Protein AF-A0A961HDG5-F1 (afdb_monomer)

pLDDT: mean 76.14, std 23.3, range [35.59, 98.69]

Radius of gyration: 27.18 Å; Cα contacts (8 Å, |Δi|>4): 88; chains: 1; bounding box: 95×38×64 Å

Mean predicted aligned error: 16.2 Å

Sequence (173 aa):
MDTNPQWQPPAGAPLPPPPTGRTRSPWLPAAIIGSAIVIAAGLVAGALILKDNRGDSVPDGAMTTCQAWTETRLTLRAIPALPNGWTWDTPNIDNLIKIQNAPVAIALDLFEPKIAPEPADVAQAANAYVAARRQQM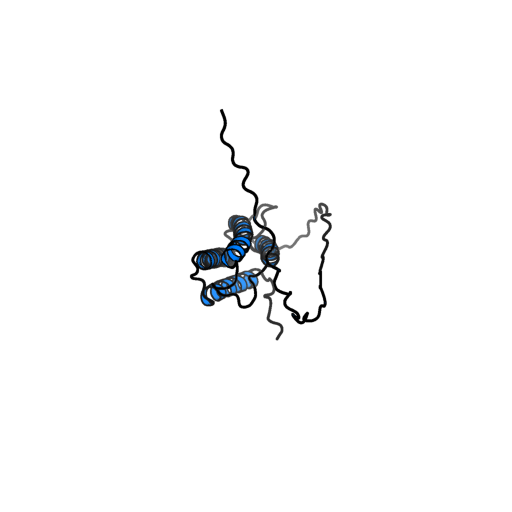QALSDRTYTPKVGETVDAALENLNQLCDIPGERRRI

Structure (mmCIF, N/CA/C/O backbone):
data_AF-A0A961HDG5-F1
#
_entry.id   AF-A0A961HDG5-F1
#
loop_
_atom_site.group_PDB
_atom_site.id
_atom_site.type_symbol
_atom_site.label_atom_id
_atom_site.label_alt_id
_atom_site.label_comp_id
_atom_site.label_asym_id
_atom_site.label_entity_id
_atom_site.label_seq_id
_atom_site.pdbx_PDB_ins_code
_atom_site.Cartn_x
_atom_site.Cartn_y
_atom_site.Cartn_z
_atom_site.occupancy
_atom_site.B_iso_or_equiv
_atom_site.auth_seq_id
_atom_site.auth_comp_id
_atom_site.auth_asym_id
_atom_site.auth_atom_id
_atom_site.pdbx_PDB_model_num
ATOM 1 N N . MET A 1 1 ? 71.574 6.265 -11.888 1.00 39.53 1 MET A N 1
ATOM 2 C CA . MET A 1 1 ? 70.553 7.211 -11.409 1.00 39.53 1 MET A CA 1
ATOM 3 C C . MET A 1 1 ? 70.485 8.300 -12.469 1.00 39.53 1 MET A C 1
ATOM 5 O O . MET A 1 1 ? 71.473 8.993 -12.632 1.00 39.53 1 MET A O 1
ATOM 9 N N . ASP A 1 2 ? 69.507 8.409 -13.360 1.00 44.41 2 ASP A N 1
ATOM 10 C CA . ASP A 1 2 ? 68.211 7.755 -13.491 1.00 44.41 2 ASP A CA 1
ATOM 11 C C . ASP A 1 2 ? 67.788 7.806 -14.963 1.00 44.41 2 ASP A C 1
ATOM 13 O O . ASP A 1 2 ? 67.962 8.809 -15.653 1.00 44.41 2 ASP A O 1
ATOM 17 N N . THR A 1 3 ? 67.246 6.697 -15.448 1.00 50.62 3 THR A N 1
ATOM 18 C CA . THR A 1 3 ? 66.503 6.606 -16.702 1.00 50.62 3 THR A CA 1
ATOM 19 C C . THR A 1 3 ? 65.119 7.214 -16.501 1.00 50.62 3 THR A C 1
ATOM 21 O O . THR A 1 3 ? 64.341 6.675 -15.717 1.00 50.62 3 THR A O 1
ATOM 24 N N . ASN A 1 4 ? 64.769 8.270 -17.237 1.00 43.22 4 ASN A N 1
ATOM 25 C CA . ASN A 1 4 ? 63.363 8.605 -17.455 1.00 43.22 4 ASN A CA 1
ATOM 26 C C . ASN A 1 4 ? 63.129 9.133 -18.885 1.00 43.22 4 ASN A C 1
ATOM 28 O O . ASN A 1 4 ? 63.505 10.267 -19.189 1.00 43.22 4 ASN A O 1
ATOM 32 N N . PRO A 1 5 ? 62.546 8.324 -19.788 1.00 54.25 5 PRO A N 1
ATOM 33 C CA . PRO A 1 5 ? 62.119 8.783 -21.099 1.00 54.25 5 PRO A CA 1
ATOM 34 C C . PRO A 1 5 ? 60.770 9.505 -20.979 1.00 54.25 5 PRO A C 1
ATOM 36 O O . PRO A 1 5 ? 59.728 8.896 -20.748 1.00 54.25 5 PRO A O 1
ATOM 39 N N . GLN A 1 6 ? 60.789 10.824 -21.161 1.00 48.75 6 GLN A N 1
ATOM 40 C CA . GLN A 1 6 ? 59.589 11.642 -21.332 1.00 48.75 6 GLN A CA 1
ATOM 41 C C . GLN A 1 6 ? 58.886 11.273 -22.646 1.00 48.75 6 GLN A C 1
ATOM 43 O O . GLN A 1 6 ? 59.312 11.648 -23.737 1.00 48.75 6 GLN A O 1
ATOM 48 N N . TRP A 1 7 ? 57.818 10.486 -22.541 1.00 47.28 7 TRP A N 1
ATOM 49 C CA . TRP A 1 7 ? 56.961 10.146 -23.669 1.00 4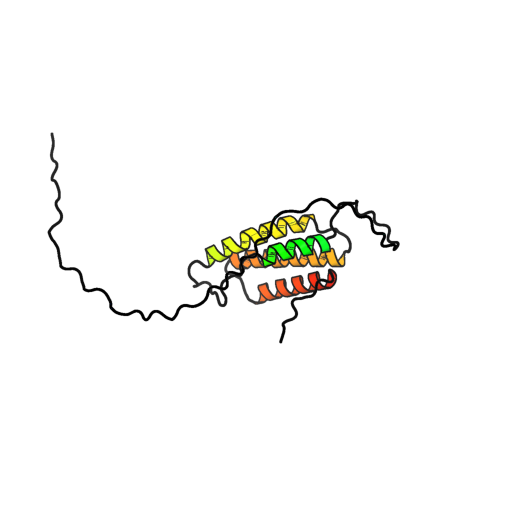7.28 7 TRP A CA 1
ATOM 50 C C . TRP A 1 7 ? 56.123 11.372 -24.069 1.00 47.28 7 TRP A C 1
ATOM 52 O O . TRP A 1 7 ? 55.370 11.908 -23.256 1.00 47.28 7 TRP A O 1
ATOM 62 N N . GLN A 1 8 ? 56.268 11.822 -25.318 1.00 55.91 8 GLN A N 1
ATOM 63 C CA . GLN A 1 8 ? 55.449 12.863 -25.945 1.00 55.91 8 GLN A CA 1
ATOM 64 C C . GLN A 1 8 ? 54.441 12.207 -26.907 1.00 55.91 8 GLN A C 1
ATOM 66 O O . GLN A 1 8 ? 54.855 11.386 -27.729 1.00 55.91 8 GLN A O 1
ATOM 71 N N . PRO A 1 9 ? 53.142 12.558 -26.864 1.00 54.75 9 PRO A N 1
ATOM 72 C CA . PRO A 1 9 ? 52.183 12.091 -27.862 1.00 54.75 9 PRO A CA 1
ATOM 73 C C . PRO A 1 9 ? 52.430 12.748 -29.237 1.00 54.75 9 PRO A C 1
ATOM 75 O O . PRO A 1 9 ? 52.765 13.934 -29.292 1.00 54.75 9 PRO A O 1
ATOM 78 N N . PRO A 1 10 ? 52.236 12.022 -30.355 1.00 55.22 10 PRO A N 1
ATOM 79 C CA . PRO A 1 10 ? 52.400 12.570 -31.700 1.00 55.22 10 PRO A CA 1
ATOM 80 C C . PRO A 1 10 ? 51.273 13.546 -32.081 1.00 55.22 10 PRO A C 1
ATOM 82 O O . PRO A 1 10 ? 50.122 13.405 -31.665 1.00 55.22 10 PRO A O 1
ATOM 85 N N . ALA A 1 11 ? 51.616 14.539 -32.903 1.00 57.50 11 ALA A N 1
ATOM 86 C CA . ALA A 1 11 ? 50.724 15.599 -33.356 1.00 57.50 11 ALA A CA 1
ATOM 87 C C . ALA A 1 11 ? 49.576 15.089 -34.260 1.00 57.50 11 ALA A C 1
ATOM 89 O O . ALA A 1 11 ? 49.814 14.503 -35.311 1.00 57.50 11 ALA A O 1
ATOM 90 N N . GLY A 1 12 ? 48.343 15.375 -33.826 1.00 47.38 12 GLY A N 1
ATOM 91 C CA . GLY A 1 12 ? 47.128 15.683 -34.598 1.00 47.38 12 GLY A CA 1
ATOM 92 C C . GLY A 1 12 ? 46.800 14.906 -35.880 1.00 47.38 12 GLY A C 1
ATOM 93 O O . GLY A 1 12 ? 47.241 15.278 -36.962 1.00 47.38 12 GLY A O 1
ATOM 94 N N . ALA A 1 13 ? 45.852 13.968 -35.787 1.00 56.88 13 ALA A N 1
ATOM 95 C CA . ALA A 1 13 ? 44.946 13.661 -36.898 1.00 56.88 13 ALA A CA 1
ATOM 96 C C . ALA A 1 13 ? 43.746 14.640 -36.872 1.00 56.88 13 ALA A C 1
ATOM 98 O O . ALA A 1 13 ? 43.276 14.974 -35.779 1.00 56.88 13 ALA A O 1
ATOM 99 N N . PRO A 1 14 ? 43.232 15.121 -38.022 1.00 56.75 14 PRO A N 1
ATOM 100 C CA . PRO A 1 14 ? 42.089 16.033 -38.048 1.00 56.75 14 PRO A CA 1
ATOM 101 C C . PRO A 1 14 ? 40.807 15.340 -37.563 1.00 56.75 14 PRO A C 1
ATOM 103 O O . PRO A 1 14 ? 40.495 14.219 -37.963 1.00 56.75 14 PRO A O 1
ATOM 106 N N . LEU A 1 15 ? 40.064 16.023 -36.688 1.00 64.88 15 LEU A N 1
ATOM 107 C CA . LEU A 1 15 ? 38.782 15.561 -36.150 1.00 64.88 15 LEU A CA 1
ATOM 108 C C . LEU A 1 15 ? 37.717 15.442 -37.262 1.00 64.88 15 LEU A C 1
ATOM 110 O O . LEU A 1 15 ? 37.684 16.290 -38.158 1.00 64.88 15 LEU A O 1
ATOM 114 N N . PRO A 1 16 ? 36.809 14.449 -37.199 1.00 66.25 16 PRO A N 1
ATOM 115 C CA . PRO A 1 16 ? 35.662 14.379 -38.102 1.00 66.25 16 PRO A CA 1
ATOM 116 C C . PRO A 1 16 ? 34.674 15.537 -37.845 1.00 66.25 16 PRO A C 1
ATOM 118 O O . PRO A 1 16 ? 34.550 15.996 -36.705 1.00 66.25 16 PRO A O 1
ATOM 121 N N . PRO A 1 17 ? 33.950 16.018 -38.876 1.00 69.31 17 PRO A N 1
ATOM 122 C CA . PRO A 1 17 ? 32.978 17.096 -38.719 1.00 69.31 17 PRO A CA 1
ATOM 123 C C . PRO A 1 17 ? 31.787 16.674 -37.836 1.00 69.31 17 PRO A C 1
ATOM 125 O O . PRO A 1 17 ? 31.439 15.491 -37.783 1.00 69.31 17 PRO A O 1
ATOM 128 N N . PRO A 1 18 ? 31.133 17.630 -37.151 1.00 65.38 18 PRO A N 1
ATOM 129 C CA . PRO A 1 18 ? 30.014 17.337 -36.264 1.00 65.38 18 PRO A CA 1
ATOM 130 C C . PRO A 1 18 ? 28.765 16.878 -37.042 1.00 65.38 18 PRO A C 1
ATOM 132 O O . PRO A 1 18 ? 28.504 17.386 -38.135 1.00 65.38 18 PRO A O 1
ATOM 135 N N . PRO A 1 19 ? 27.938 15.978 -36.473 1.00 58.03 19 PRO A N 1
ATOM 136 C CA . PRO A 1 19 ? 26.646 15.636 -37.052 1.00 58.03 19 PRO A CA 1
ATOM 137 C C . PRO A 1 19 ? 25.687 16.831 -36.964 1.00 58.03 19 PRO A C 1
ATOM 139 O O . PRO A 1 19 ? 25.372 17.331 -35.882 1.00 58.03 19 PRO A O 1
ATOM 142 N N . THR A 1 20 ? 25.198 17.278 -38.117 1.00 58.25 20 THR A N 1
ATOM 143 C CA . THR A 1 20 ? 24.126 18.264 -38.236 1.00 58.25 20 THR A CA 1
ATOM 144 C C . THR A 1 20 ? 22.762 17.592 -38.060 1.00 58.25 20 THR A C 1
ATOM 146 O O . THR A 1 20 ? 22.451 16.591 -38.696 1.00 58.25 20 THR A O 1
ATOM 149 N N . GLY A 1 21 ? 21.922 18.189 -37.212 1.00 48.25 21 GLY A N 1
ATOM 150 C CA . GLY A 1 21 ? 20.469 18.023 -37.274 1.00 48.25 21 GLY A CA 1
ATOM 151 C C . GLY A 1 21 ? 19.875 16.878 -36.453 1.00 48.25 21 GLY A C 1
ATOM 152 O O . GLY A 1 21 ? 19.464 15.860 -36.995 1.00 48.25 21 GLY A O 1
ATOM 153 N N . ARG A 1 22 ? 19.669 17.109 -35.150 1.00 43.91 22 ARG A N 1
ATOM 154 C CA . ARG A 1 22 ? 18.463 16.590 -34.489 1.00 43.91 22 ARG A CA 1
ATOM 155 C C . ARG A 1 22 ? 17.477 17.732 -34.335 1.00 43.91 22 ARG A C 1
ATOM 157 O O . ARG A 1 22 ? 17.728 18.700 -33.619 1.00 43.91 22 ARG A O 1
ATOM 164 N N . THR A 1 23 ? 16.371 17.598 -35.048 1.00 40.69 23 THR A N 1
ATOM 165 C CA . THR A 1 23 ? 15.140 18.364 -34.906 1.00 40.69 23 THR A CA 1
ATOM 166 C C . THR A 1 23 ? 14.769 18.429 -33.425 1.00 40.69 23 THR A C 1
ATOM 168 O O . THR A 1 23 ? 14.436 17.421 -32.803 1.00 40.69 23 THR A O 1
ATOM 171 N N . ARG A 1 24 ? 14.871 19.627 -32.840 1.00 42.31 24 ARG A N 1
ATOM 172 C CA . ARG A 1 24 ? 14.287 19.938 -31.535 1.00 42.31 24 ARG A CA 1
ATOM 173 C C . ARG A 1 24 ? 12.774 19.834 -31.686 1.00 42.31 24 ARG A C 1
ATOM 175 O O . ARG A 1 24 ? 12.161 20.710 -32.288 1.00 42.31 24 ARG A O 1
ATOM 182 N N . SER A 1 25 ? 12.199 18.756 -31.162 1.00 47.34 25 SER A N 1
ATOM 183 C CA . SER A 1 25 ? 10.757 18.685 -30.952 1.00 47.34 25 SER A CA 1
ATOM 184 C C . SER A 1 25 ? 10.355 19.793 -29.964 1.00 47.34 25 SER A C 1
ATOM 186 O O . SER A 1 25 ? 11.109 20.061 -29.019 1.00 47.34 25 SER A O 1
ATOM 188 N N . PRO A 1 26 ? 9.246 20.499 -30.223 1.00 46.19 26 PRO A N 1
ATOM 189 C CA . PRO A 1 26 ? 8.932 21.766 -29.589 1.00 46.19 26 PRO A CA 1
ATOM 190 C C . PRO A 1 26 ? 8.691 21.625 -28.089 1.00 46.19 26 PRO A C 1
ATOM 192 O O . PRO A 1 26 ? 7.967 20.759 -27.603 1.00 46.19 26 PRO A O 1
ATOM 195 N N . TRP A 1 27 ? 9.326 22.548 -27.381 1.00 42.62 27 TRP A N 1
ATOM 196 C CA . TRP A 1 27 ? 9.018 22.954 -26.026 1.00 42.62 27 TRP A CA 1
ATOM 197 C C . TRP A 1 27 ? 7.551 23.372 -25.872 1.00 42.62 27 TRP A C 1
ATOM 199 O O . TRP A 1 27 ? 7.061 24.126 -26.709 1.00 42.62 27 TRP A O 1
ATOM 209 N N . LEU A 1 28 ? 6.945 22.961 -24.748 1.00 46.06 28 LEU A N 1
ATOM 210 C CA . LEU A 1 28 ? 6.109 23.726 -23.791 1.00 46.06 28 LEU A CA 1
ATOM 211 C C . LEU A 1 28 ? 4.936 22.872 -23.254 1.00 46.06 28 LEU A C 1
ATOM 213 O O . LEU A 1 28 ? 4.387 22.078 -24.013 1.00 46.06 28 LEU A O 1
ATOM 217 N N . PRO A 1 29 ? 4.437 23.098 -22.018 1.00 39.03 29 PRO A N 1
ATOM 218 C CA . PRO A 1 29 ? 5.046 23.775 -20.874 1.00 39.03 29 PRO A CA 1
ATOM 219 C C . PRO A 1 29 ? 5.033 22.928 -19.587 1.00 39.03 29 PRO A C 1
ATOM 221 O O . PRO A 1 29 ? 4.214 22.038 -19.367 1.00 39.03 29 PRO A O 1
ATOM 224 N N . ALA A 1 30 ? 5.946 23.293 -18.693 1.00 46.69 30 ALA A N 1
ATOM 225 C CA . ALA A 1 30 ? 5.932 22.918 -17.296 1.00 46.69 30 ALA A CA 1
ATOM 226 C C . ALA A 1 30 ? 4.636 23.401 -16.621 1.00 46.69 30 ALA A C 1
ATOM 228 O O . ALA A 1 30 ? 4.429 24.601 -16.459 1.00 46.69 30 ALA A O 1
ATOM 229 N N . ALA A 1 31 ? 3.796 22.471 -16.175 1.00 41.78 31 ALA A N 1
ATOM 230 C CA . ALA A 1 31 ? 2.842 22.737 -15.108 1.00 41.78 31 ALA A CA 1
ATOM 231 C C . ALA A 1 31 ? 3.493 22.295 -13.793 1.00 41.78 31 ALA A C 1
ATOM 233 O O . ALA A 1 31 ? 3.271 21.194 -13.295 1.00 41.78 31 ALA A O 1
ATOM 234 N N . ILE A 1 32 ? 4.361 23.157 -13.259 1.00 46.06 32 ILE A N 1
ATOM 235 C CA . ILE A 1 32 ? 4.782 23.082 -11.862 1.00 46.06 32 ILE A CA 1
ATOM 236 C C . ILE A 1 32 ? 3.550 23.464 -11.046 1.00 46.06 32 ILE A C 1
ATOM 238 O O . ILE A 1 32 ? 3.264 24.644 -10.859 1.00 46.06 32 ILE A O 1
ATOM 242 N N . ILE A 1 33 ? 2.804 22.473 -10.562 1.00 38.75 33 ILE A N 1
ATOM 243 C CA . ILE A 1 33 ? 1.911 22.694 -9.426 1.00 38.75 33 ILE A CA 1
ATOM 244 C C . ILE A 1 33 ? 2.799 22.601 -8.189 1.00 38.75 33 ILE A C 1
ATOM 246 O O . ILE A 1 33 ? 2.916 21.570 -7.535 1.00 38.75 33 ILE A O 1
ATOM 250 N N . GLY A 1 34 ? 3.506 23.698 -7.930 1.00 43.19 34 GLY A N 1
ATOM 251 C CA . GLY A 1 34 ? 4.129 23.948 -6.646 1.00 43.19 34 GLY A CA 1
ATOM 252 C C . GLY A 1 34 ? 3.025 24.302 -5.665 1.00 43.19 34 GLY A C 1
ATOM 253 O O . GLY A 1 34 ? 2.646 25.463 -5.554 1.00 43.19 34 GLY A O 1
ATOM 254 N N . SER A 1 35 ? 2.485 23.314 -4.963 1.00 36.94 35 SER A N 1
ATOM 255 C CA . SER A 1 35 ? 1.711 23.581 -3.757 1.00 36.94 35 SER A CA 1
ATOM 256 C C . SER A 1 35 ? 2.688 23.725 -2.595 1.00 36.94 35 SER A C 1
ATOM 258 O O . SER A 1 35 ? 3.134 22.742 -2.008 1.00 36.94 35 SER A O 1
ATOM 260 N N . ALA A 1 36 ? 3.040 24.975 -2.292 1.00 44.41 36 ALA A N 1
ATOM 261 C CA . ALA A 1 36 ? 3.561 25.343 -0.987 1.00 44.41 36 ALA A CA 1
ATOM 262 C C . ALA A 1 36 ? 2.501 24.999 0.066 1.00 44.41 36 ALA A C 1
ATOM 264 O O . ALA A 1 36 ? 1.356 25.433 -0.057 1.00 44.41 36 ALA A O 1
ATOM 265 N N . ILE A 1 37 ? 2.875 24.252 1.103 1.00 42.53 37 ILE A N 1
ATOM 266 C CA . ILE A 1 37 ? 2.076 2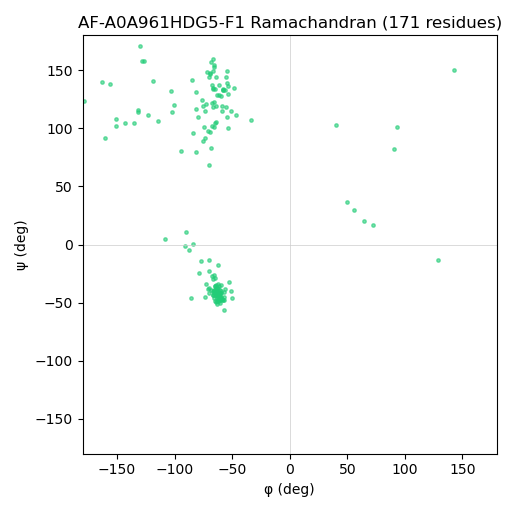4.191 2.325 1.00 42.53 37 ILE A CA 1
ATOM 267 C C . ILE A 1 37 ? 2.970 24.609 3.482 1.00 42.53 37 ILE A C 1
ATOM 269 O O . ILE A 1 37 ? 3.943 23.950 3.843 1.00 42.53 37 ILE A O 1
ATOM 273 N N . VAL A 1 38 ? 2.618 25.777 4.006 1.00 43.09 38 VAL A N 1
ATOM 274 C CA . VAL A 1 38 ? 3.092 26.358 5.252 1.00 43.09 38 VAL A CA 1
ATOM 275 C C . VAL A 1 38 ? 2.744 25.389 6.380 1.00 43.09 38 VAL A C 1
ATOM 277 O O . VAL A 1 38 ? 1.570 25.110 6.617 1.00 43.09 38 VAL A O 1
ATOM 280 N N . ILE A 1 39 ? 3.750 24.879 7.089 1.00 43.81 39 ILE A N 1
ATOM 281 C CA . ILE A 1 39 ? 3.532 24.161 8.348 1.00 43.81 39 ILE A CA 1
ATOM 282 C C . ILE A 1 39 ? 3.220 25.222 9.407 1.00 43.81 39 ILE A C 1
ATOM 284 O O . ILE A 1 39 ? 4.123 25.765 10.039 1.00 43.81 39 ILE A O 1
ATOM 288 N N . ALA A 1 40 ? 1.944 25.571 9.556 1.00 50.44 40 ALA A N 1
ATOM 289 C CA . ALA A 1 40 ? 1.469 26.375 10.675 1.00 50.44 40 ALA A CA 1
ATOM 290 C C . ALA A 1 40 ? 0.011 26.041 11.016 1.00 50.44 40 ALA A C 1
ATOM 292 O O . ALA A 1 40 ? -0.906 26.505 10.348 1.00 50.44 40 ALA A O 1
ATOM 293 N N . ALA A 1 41 ? -0.173 25.250 12.072 1.00 35.59 41 ALA A N 1
ATOM 294 C CA . ALA A 1 41 ? -1.281 25.285 13.036 1.00 35.59 41 ALA A CA 1
ATOM 295 C C . ALA A 1 41 ? -0.980 24.169 14.057 1.00 35.59 41 ALA A C 1
ATOM 297 O O . ALA A 1 41 ? -0.700 23.045 13.663 1.00 35.59 41 ALA A O 1
ATOM 298 N N . GLY A 1 42 ? -0.877 24.396 15.365 1.00 41.84 42 GLY A N 1
ATOM 299 C CA . GLY A 1 42 ? -1.728 25.256 16.181 1.00 41.84 42 GLY A CA 1
ATOM 300 C C . GLY A 1 42 ? -2.837 24.387 16.780 1.00 41.84 42 GLY A C 1
ATOM 301 O O . GLY A 1 42 ? -3.772 24.031 16.075 1.00 41.84 42 GLY A O 1
ATOM 302 N N . LEU A 1 43 ? -2.686 24.017 18.058 1.00 57.28 43 LEU A N 1
ATOM 303 C CA . LEU A 1 43 ? -3.659 23.273 18.870 1.00 57.28 43 LEU A CA 1
ATOM 304 C C . LEU A 1 43 ? -5.071 23.869 18.761 1.00 57.28 43 LEU A C 1
ATOM 306 O O . LEU A 1 43 ? -5.232 25.070 18.970 1.00 57.28 43 LEU A O 1
ATOM 310 N N . VAL A 1 44 ? -6.093 23.025 18.589 1.00 41.03 44 VAL A N 1
ATOM 311 C CA . VAL A 1 44 ? -7.459 23.338 19.032 1.00 41.03 44 VAL A CA 1
ATOM 312 C C . VAL A 1 44 ? -8.044 22.116 19.732 1.00 41.03 44 VAL A C 1
ATOM 314 O O . VAL A 1 44 ? -8.435 21.135 19.106 1.00 41.03 44 VAL A O 1
ATOM 317 N N . ALA A 1 45 ? -8.096 22.206 21.061 1.00 47.25 45 ALA A N 1
ATOM 318 C CA . ALA A 1 45 ? -9.045 21.464 21.869 1.00 47.25 45 ALA A CA 1
ATOM 319 C C . ALA A 1 45 ? -10.466 21.897 21.471 1.00 47.25 45 ALA A C 1
ATOM 321 O O . ALA A 1 45 ? -10.764 23.091 21.439 1.00 47.25 45 ALA A O 1
ATOM 322 N N . GLY A 1 46 ? -11.334 20.934 21.174 1.00 36.00 46 GLY A N 1
ATOM 323 C CA . GLY A 1 46 ? -12.723 21.185 20.808 1.00 36.00 46 GLY A CA 1
ATOM 324 C C . GLY A 1 46 ? -13.563 19.933 20.996 1.00 36.00 46 GLY A C 1
ATOM 325 O O . GLY A 1 46 ? -13.671 19.111 20.094 1.00 36.00 46 GLY A O 1
ATOM 326 N N . ALA A 1 47 ? -14.146 19.795 22.185 1.00 50.78 47 ALA A N 1
ATOM 327 C CA . ALA A 1 47 ? -15.191 18.825 22.462 1.00 50.78 47 ALA A CA 1
ATOM 328 C C . ALA A 1 47 ? -16.449 19.191 21.662 1.00 50.78 47 ALA A C 1
ATOM 330 O O . ALA A 1 47 ? -17.039 20.245 21.896 1.00 50.78 47 ALA A O 1
ATOM 331 N N . LEU A 1 48 ? -16.890 18.306 20.767 1.00 40.81 48 LEU A N 1
ATOM 332 C CA . LEU A 1 48 ? -18.280 18.271 20.327 1.00 40.81 48 LEU A CA 1
ATOM 333 C C . LEU A 1 48 ? -18.798 16.837 20.379 1.00 40.81 48 LEU A C 1
ATOM 335 O O . LEU A 1 48 ? -18.328 15.928 19.704 1.00 40.81 48 LEU A O 1
ATOM 339 N N . ILE A 1 49 ? -19.776 16.704 21.264 1.00 54.84 49 ILE A N 1
ATOM 340 C CA . ILE A 1 49 ? -20.611 15.558 21.573 1.00 54.84 49 ILE A CA 1
ATOM 341 C C . ILE A 1 49 ? -21.224 14.999 20.283 1.00 54.84 49 ILE A C 1
ATOM 343 O O . ILE A 1 49 ? -22.093 15.638 19.692 1.00 54.84 49 ILE A O 1
ATOM 347 N N . LEU A 1 50 ? -20.847 13.773 19.908 1.00 43.78 50 LEU A N 1
ATOM 348 C CA . LEU A 1 50 ? -21.741 12.871 19.188 1.00 43.78 50 LEU A CA 1
ATOM 349 C C . LEU A 1 50 ? -22.044 11.680 20.095 1.00 43.78 50 LEU A C 1
ATOM 351 O O . LEU A 1 50 ? -21.207 10.835 20.397 1.00 43.78 50 LEU A O 1
ATOM 355 N N . LYS A 1 51 ? -23.272 11.705 20.588 1.00 51.03 51 LYS A N 1
ATOM 356 C CA . LYS A 1 51 ? -23.929 10.675 21.370 1.00 51.03 51 LYS A CA 1
ATOM 357 C C . LYS A 1 51 ? -24.292 9.525 20.436 1.00 51.03 51 LYS A C 1
ATOM 359 O O . LYS A 1 51 ? -25.143 9.732 19.585 1.00 51.03 51 LYS A O 1
ATOM 364 N N . ASP A 1 52 ? -23.696 8.351 20.635 1.00 44.66 52 ASP A N 1
ATOM 365 C CA . ASP A 1 52 ? -24.441 7.090 20.634 1.00 44.66 52 ASP A CA 1
ATOM 366 C C . ASP A 1 52 ? -23.653 5.935 21.271 1.00 44.66 52 ASP A C 1
ATOM 368 O O . ASP A 1 52 ? -22.439 5.800 21.144 1.00 44.66 52 ASP A O 1
ATOM 372 N N . ASN A 1 53 ? -24.392 5.129 22.029 1.00 50.81 53 ASN A N 1
ATOM 373 C CA . ASN A 1 53 ? -23.916 4.102 22.947 1.00 50.81 53 ASN A CA 1
ATOM 374 C C . ASN A 1 53 ? -23.314 2.881 22.227 1.00 50.81 53 ASN A C 1
ATOM 376 O O . ASN A 1 53 ? -24.039 1.940 21.900 1.00 50.81 53 ASN A O 1
ATOM 380 N N . ARG A 1 54 ? -21.987 2.820 22.102 1.00 43.97 54 ARG A N 1
ATOM 381 C CA . ARG A 1 54 ? -21.252 1.545 22.131 1.00 43.97 54 ARG A CA 1
ATOM 382 C C . ARG A 1 54 ? -20.080 1.689 23.082 1.00 43.97 54 ARG A C 1
ATOM 384 O O . ARG A 1 54 ? -19.193 2.507 22.869 1.00 43.97 54 ARG A O 1
ATOM 391 N N . GLY A 1 55 ? -20.149 0.941 24.176 1.00 42.06 55 GLY A N 1
ATOM 392 C CA . GLY A 1 55 ? -19.045 0.817 25.105 1.00 42.06 55 GLY A CA 1
ATOM 393 C C . GLY A 1 55 ? -17.917 0.064 24.427 1.00 42.06 55 GLY A C 1
ATOM 394 O O . GLY A 1 55 ? -17.993 -1.147 24.330 1.00 42.06 55 GLY A O 1
ATOM 395 N N . ASP A 1 56 ? -16.915 0.805 23.982 1.00 40.16 56 ASP A N 1
ATOM 396 C CA . ASP A 1 56 ? -15.529 0.373 23.906 1.00 40.16 56 ASP A CA 1
ATOM 397 C C . ASP A 1 56 ? -14.694 1.638 24.068 1.00 40.16 56 ASP A C 1
ATOM 399 O O . ASP A 1 56 ? -14.701 2.538 23.228 1.00 40.16 56 ASP A O 1
ATOM 403 N N . SER A 1 57 ? -14.050 1.756 25.224 1.00 43.84 57 SER A N 1
ATOM 404 C CA . SER A 1 57 ? -13.193 2.884 25.567 1.00 43.84 57 SER A CA 1
ATOM 405 C C . SER A 1 57 ? -11.939 2.845 24.693 1.00 43.84 57 SER A C 1
ATOM 407 O O . SER A 1 57 ? -10.899 2.340 25.111 1.00 43.84 57 SER A O 1
ATOM 409 N N . VAL A 1 58 ? -12.023 3.369 23.471 1.00 52.72 58 VAL A N 1
ATOM 410 C CA . VAL A 1 58 ? -10.834 3.783 22.723 1.00 52.72 58 VAL A CA 1
ATOM 411 C C . VAL A 1 58 ? -10.218 4.929 23.534 1.00 52.72 58 VAL A C 1
ATOM 413 O O . VAL A 1 58 ? -10.920 5.908 23.792 1.00 52.72 58 VAL A O 1
ATOM 416 N N . PRO A 1 59 ? -8.971 4.817 24.025 1.00 47.31 59 PRO A N 1
ATOM 417 C CA . PRO A 1 59 ? -8.373 5.881 24.819 1.00 47.31 59 PRO A CA 1
ATOM 418 C C . PRO A 1 59 ? -8.357 7.174 24.002 1.00 47.31 59 PRO A C 1
ATOM 420 O O . PRO A 1 59 ? -7.977 7.151 22.831 1.00 47.31 59 PRO A O 1
ATOM 423 N N . ASP A 1 60 ? -8.774 8.284 24.617 1.00 44.31 60 ASP A N 1
ATOM 424 C CA . ASP A 1 60 ? -8.741 9.621 24.020 1.00 44.31 60 ASP A CA 1
ATOM 425 C C . ASP A 1 60 ? -7.315 9.915 23.520 1.00 44.31 60 ASP A C 1
ATOM 427 O O . ASP A 1 60 ? -6.404 10.192 24.300 1.00 44.31 60 ASP A O 1
ATOM 431 N N . GLY A 1 61 ? -7.101 9.765 22.209 1.00 49.84 61 GLY A N 1
ATOM 432 C CA . GLY A 1 61 ? -5.790 9.870 21.559 1.00 49.84 61 GLY A CA 1
ATOM 433 C C . GLY A 1 61 ? -5.406 8.694 20.651 1.00 49.84 61 GLY A C 1
ATOM 434 O O . GLY A 1 61 ? -4.476 8.838 19.858 1.00 49.84 61 GLY A O 1
ATOM 435 N N . ALA A 1 62 ? -6.107 7.557 20.705 1.00 58.72 62 ALA A N 1
ATOM 436 C CA . ALA A 1 62 ? -5.922 6.474 19.742 1.00 58.72 62 ALA A CA 1
ATOM 437 C C . ALA A 1 62 ? -6.698 6.769 18.451 1.00 58.72 62 ALA A C 1
ATOM 439 O O . ALA A 1 62 ? -7.923 6.866 18.429 1.00 58.72 62 ALA A O 1
ATOM 440 N N . MET A 1 63 ? -5.948 6.926 17.365 1.00 76.00 63 MET A N 1
ATOM 441 C CA . MET A 1 63 ? -6.490 7.083 16.023 1.00 76.00 63 MET A CA 1
ATOM 442 C C . MET A 1 63 ? -7.186 5.788 15.593 1.00 76.00 63 MET A C 1
ATOM 444 O O . MET A 1 63 ? -6.629 4.704 15.768 1.00 76.00 63 MET A O 1
ATOM 448 N N . THR A 1 64 ? -8.383 5.882 15.014 1.00 90.06 64 THR A N 1
ATOM 449 C CA . THR A 1 64 ? -9.054 4.694 14.461 1.00 90.06 64 THR A CA 1
ATOM 450 C C . THR A 1 64 ? -8.307 4.183 13.227 1.00 90.06 64 THR A C 1
ATOM 452 O O . THR A 1 64 ? -7.643 4.961 12.535 1.00 90.06 64 THR A O 1
ATOM 455 N N . THR A 1 65 ? -8.468 2.901 12.878 1.00 94.06 65 THR A N 1
ATOM 456 C CA . THR A 1 65 ? -7.872 2.327 11.656 1.00 94.06 65 THR A CA 1
ATOM 457 C C . THR A 1 65 ? -8.198 3.164 10.414 1.00 94.06 65 THR A C 1
ATOM 459 O O . THR A 1 65 ? -7.320 3.414 9.594 1.00 94.06 65 THR A O 1
ATOM 462 N N . CYS A 1 66 ? -9.428 3.675 10.289 1.00 94.50 66 CYS A N 1
ATOM 463 C CA . CYS A 1 66 ? -9.835 4.499 9.146 1.00 94.50 66 CYS A CA 1
ATOM 464 C C . CYS A 1 66 ? -9.241 5.915 9.146 1.00 94.50 66 CYS A C 1
ATOM 466 O O . CYS A 1 66 ? -8.915 6.448 8.081 1.00 94.50 66 CYS A O 1
ATOM 468 N N . GLN A 1 67 ? -9.051 6.526 10.317 1.00 93.81 67 GLN A N 1
ATOM 469 C CA . GLN A 1 67 ? -8.330 7.797 10.414 1.00 93.81 67 GLN A CA 1
ATOM 470 C C . GLN A 1 67 ? -6.857 7.609 10.026 1.00 93.81 67 GLN A C 1
ATOM 472 O O . GLN A 1 67 ? -6.349 8.348 9.182 1.00 93.81 67 GLN A O 1
ATOM 477 N N . ALA A 1 68 ? -6.212 6.561 10.547 1.00 95.56 68 ALA A N 1
ATOM 478 C CA . ALA A 1 68 ? -4.840 6.205 10.192 1.00 95.56 68 ALA A CA 1
ATOM 479 C C . ALA A 1 68 ? -4.707 5.910 8.697 1.00 95.56 68 ALA A C 1
ATOM 481 O O . ALA A 1 68 ? -3.780 6.384 8.044 1.00 95.56 68 ALA A O 1
ATOM 482 N N . TRP A 1 69 ? -5.679 5.193 8.136 1.00 95.94 69 TRP A N 1
ATOM 483 C CA . TRP A 1 69 ? -5.727 4.883 6.717 1.00 95.94 69 TRP A CA 1
ATOM 484 C C . TRP A 1 69 ? -5.823 6.143 5.850 1.00 95.94 69 TRP A C 1
ATOM 486 O O . TRP A 1 69 ? -5.128 6.256 4.840 1.00 95.94 69 TRP A O 1
ATOM 496 N N . THR A 1 70 ? -6.635 7.120 6.258 1.00 94.88 70 THR A N 1
ATOM 497 C CA . THR A 1 70 ? -6.773 8.397 5.544 1.00 94.88 70 THR A CA 1
ATOM 498 C C . THR A 1 70 ? -5.426 9.116 5.443 1.00 94.88 70 THR A C 1
ATOM 500 O O . THR A 1 70 ? -5.045 9.542 4.349 1.00 94.88 70 THR A O 1
ATOM 503 N N . GLU A 1 71 ? -4.678 9.205 6.547 1.00 93.25 71 GLU A N 1
ATOM 504 C CA . GLU A 1 71 ? -3.336 9.800 6.565 1.00 93.25 71 GLU A CA 1
ATOM 505 C C . GLU A 1 71 ? -2.358 9.018 5.683 1.00 93.25 71 GLU A C 1
ATOM 507 O O . GLU A 1 71 ? -1.729 9.587 4.788 1.00 93.25 71 GLU A O 1
ATOM 512 N N . THR A 1 72 ? -2.280 7.699 5.877 1.00 95.81 72 THR A N 1
ATOM 513 C CA . THR A 1 72 ? -1.390 6.821 5.112 1.00 95.81 72 THR A CA 1
ATOM 514 C C . THR A 1 72 ? -1.653 6.929 3.617 1.00 95.81 72 THR A C 1
ATOM 516 O O . THR A 1 72 ? -0.718 7.007 2.821 1.00 95.81 72 THR A O 1
ATOM 519 N N . ARG A 1 73 ? -2.918 6.998 3.197 1.00 94.75 73 ARG A N 1
ATOM 520 C CA . ARG A 1 73 ? -3.274 7.112 1.783 1.00 94.75 73 ARG A CA 1
ATOM 521 C C . ARG A 1 73 ? -2.806 8.428 1.167 1.00 94.75 73 ARG A C 1
ATOM 523 O O . ARG A 1 73 ? -2.409 8.436 0.003 1.00 94.75 73 ARG A O 1
ATOM 530 N N . LEU A 1 74 ? -2.829 9.533 1.915 1.00 92.62 74 LEU A N 1
ATOM 531 C CA . LEU A 1 74 ? -2.263 10.801 1.444 1.00 92.62 74 LEU A CA 1
ATOM 532 C C . LEU A 1 74 ? -0.755 10.670 1.213 1.00 92.62 74 LEU A C 1
ATOM 534 O O . LEU A 1 74 ? -0.267 11.086 0.162 1.00 92.62 74 LEU A O 1
ATOM 538 N N . THR A 1 75 ? -0.037 10.021 2.134 1.00 93.75 75 THR A N 1
ATOM 539 C CA . THR A 1 75 ? 1.390 9.717 1.963 1.00 93.75 75 THR A CA 1
ATOM 540 C C . THR A 1 75 ? 1.631 8.837 0.740 1.00 93.75 75 THR A C 1
ATOM 542 O O . THR A 1 75 ? 2.485 9.155 -0.082 1.00 93.75 75 THR A O 1
ATOM 545 N N . LEU A 1 76 ? 0.850 7.769 0.566 1.00 94.38 76 LEU A N 1
ATOM 546 C CA . LEU A 1 76 ? 0.997 6.840 -0.555 1.00 94.38 76 LEU A CA 1
ATOM 547 C C . LEU A 1 76 ? 0.738 7.502 -1.916 1.00 94.38 76 LEU A C 1
ATOM 549 O O . LEU A 1 76 ? 1.451 7.211 -2.872 1.00 94.38 76 LEU A O 1
ATOM 553 N N . ARG A 1 77 ? -0.236 8.418 -2.015 1.00 93.06 77 ARG A N 1
ATOM 554 C CA . ARG A 1 77 ? -0.530 9.160 -3.259 1.00 93.06 77 ARG A CA 1
ATOM 555 C C . ARG A 1 77 ? 0.555 10.168 -3.634 1.00 93.06 77 ARG A C 1
ATOM 557 O O . ARG A 1 77 ? 0.660 10.527 -4.802 1.00 93.06 77 ARG A O 1
ATOM 564 N N . ALA A 1 78 ? 1.354 10.620 -2.669 1.00 93.06 78 ALA A N 1
ATOM 565 C CA . ALA A 1 78 ? 2.488 11.501 -2.929 1.00 93.06 78 ALA A CA 1
ATOM 566 C C . ALA A 1 78 ? 3.703 10.754 -3.510 1.00 93.06 78 ALA A C 1
ATOM 568 O O . ALA A 1 78 ? 4.626 11.391 -4.019 1.00 93.06 78 ALA A O 1
ATOM 569 N N . ILE A 1 79 ? 3.721 9.418 -3.444 1.00 92.56 79 ILE A N 1
ATOM 570 C CA . ILE A 1 79 ? 4.816 8.607 -3.976 1.00 92.56 79 ILE A CA 1
ATOM 571 C C . ILE A 1 79 ? 4.700 8.555 -5.507 1.00 92.56 79 ILE A C 1
ATOM 573 O O . ILE A 1 79 ? 3.665 8.126 -6.022 1.00 92.56 79 ILE A O 1
ATOM 577 N N . PRO A 1 80 ? 5.750 8.940 -6.257 1.00 91.06 80 PRO A N 1
ATOM 578 C CA . PRO A 1 80 ? 5.724 8.875 -7.712 1.00 91.06 80 PRO A CA 1
ATOM 579 C C . PRO A 1 80 ? 5.456 7.456 -8.227 1.00 91.06 80 PRO A C 1
ATOM 581 O O . PRO A 1 80 ? 6.082 6.485 -7.791 1.00 91.06 80 PRO A O 1
ATOM 584 N N . ALA A 1 81 ? 4.541 7.339 -9.189 1.00 90.19 81 ALA A N 1
ATOM 585 C CA . ALA A 1 81 ? 4.302 6.096 -9.912 1.00 90.19 81 ALA A CA 1
ATOM 586 C C . ALA A 1 81 ? 5.515 5.717 -10.786 1.00 90.19 81 ALA A C 1
ATOM 588 O O . ALA A 1 81 ? 6.338 6.567 -11.138 1.00 90.19 81 ALA A O 1
ATOM 589 N N . LEU A 1 82 ? 5.608 4.438 -11.168 1.00 91.62 82 LEU A N 1
ATOM 590 C CA . LEU A 1 82 ? 6.558 4.023 -12.202 1.00 91.62 82 LEU A CA 1
ATOM 591 C C . LEU A 1 82 ? 6.149 4.659 -13.541 1.00 91.62 82 LEU A C 1
ATOM 593 O O . LEU A 1 82 ? 4.964 4.951 -13.731 1.00 91.62 82 LEU A O 1
ATOM 597 N N . PRO A 1 83 ? 7.089 4.869 -14.480 1.00 91.19 83 PRO A N 1
ATOM 598 C CA . PRO A 1 83 ? 6.768 5.440 -15.783 1.00 91.19 83 PRO A CA 1
ATOM 599 C C . PRO A 1 83 ? 5.655 4.661 -16.486 1.00 91.19 83 PRO A C 1
ATOM 601 O O . PRO A 1 83 ? 5.671 3.434 -16.512 1.00 91.19 83 PRO A O 1
ATOM 604 N N . ASN A 1 84 ? 4.696 5.356 -17.091 1.00 90.88 84 ASN A N 1
ATOM 605 C CA . ASN A 1 84 ? 3.626 4.686 -17.827 1.00 90.88 84 ASN A CA 1
ATOM 606 C C . ASN A 1 84 ? 4.201 3.795 -18.939 1.00 90.88 84 ASN A C 1
ATOM 608 O O . ASN A 1 84 ? 5.053 4.233 -19.710 1.00 90.88 84 ASN A O 1
ATOM 612 N N . GLY A 1 85 ? 3.715 2.554 -19.025 1.00 89.75 85 GLY A N 1
ATOM 613 C CA . GLY A 1 85 ? 4.159 1.591 -20.038 1.00 89.75 85 GLY A CA 1
ATOM 614 C C . GLY A 1 85 ? 5.570 1.035 -19.825 1.00 89.75 85 GLY A C 1
ATOM 615 O O . GLY A 1 85 ? 6.142 0.504 -20.774 1.00 89.75 85 GLY A O 1
ATOM 616 N N . TRP A 1 86 ? 6.141 1.162 -18.621 1.00 93.69 86 TRP A N 1
ATOM 617 C CA . TRP A 1 86 ? 7.439 0.570 -18.301 1.00 93.69 86 TRP A CA 1
ATOM 618 C C . TRP A 1 86 ? 7.471 -0.942 -18.578 1.00 93.69 86 TRP A C 1
ATOM 620 O O . TRP A 1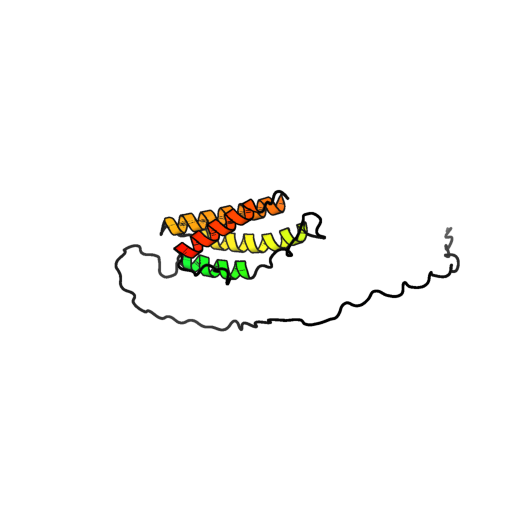 86 ? 6.479 -1.659 -18.439 1.00 93.69 86 TRP A O 1
ATOM 630 N N . THR A 1 87 ? 8.656 -1.422 -18.936 1.00 94.19 87 THR A N 1
ATOM 631 C CA . THR A 1 87 ? 9.005 -2.842 -19.063 1.00 94.19 87 THR A CA 1
ATOM 632 C C . THR A 1 87 ? 10.304 -3.111 -18.307 1.00 94.19 87 THR A C 1
ATOM 634 O O . THR A 1 87 ? 10.995 -2.174 -17.899 1.00 94.19 87 THR A O 1
ATOM 637 N N . TRP A 1 88 ? 10.689 -4.378 -18.156 1.00 94.62 88 TRP A N 1
ATOM 638 C CA . TRP A 1 88 ? 11.982 -4.738 -17.561 1.00 94.62 88 TRP A CA 1
ATOM 639 C C . TRP A 1 88 ? 13.197 -4.235 -18.359 1.00 94.62 88 TRP A C 1
ATOM 641 O O . TRP A 1 88 ? 14.282 -4.119 -17.797 1.00 94.62 88 TRP A O 1
ATOM 651 N N . ASP A 1 89 ? 13.006 -3.871 -19.631 1.00 96.19 89 ASP A N 1
ATOM 652 C CA . ASP A 1 89 ? 14.042 -3.285 -20.492 1.00 96.19 89 ASP A CA 1
ATOM 653 C C . ASP A 1 89 ? 14.130 -1.754 -20.370 1.00 96.19 89 ASP A C 1
ATOM 655 O O . ASP A 1 89 ? 14.992 -1.118 -20.981 1.00 96.19 89 ASP A O 1
ATOM 659 N N . THR A 1 90 ? 13.233 -1.127 -19.601 1.00 95.12 90 THR A N 1
ATOM 660 C CA . THR A 1 90 ? 13.252 0.324 -19.396 1.00 95.12 90 THR A CA 1
ATOM 661 C C . THR A 1 90 ? 14.549 0.729 -18.684 1.00 95.12 90 THR A C 1
ATOM 663 O O . THR A 1 90 ? 14.872 0.163 -17.634 1.00 95.12 90 THR A O 1
ATOM 666 N N . PRO A 1 91 ? 15.304 1.719 -19.202 1.00 96.62 91 PRO A N 1
ATOM 667 C CA . PRO A 1 91 ? 16.548 2.143 -18.575 1.00 96.62 91 PRO A CA 1
ATOM 668 C C . PRO A 1 91 ? 16.346 2.499 -17.100 1.00 96.62 91 PRO A C 1
ATOM 670 O O . PRO A 1 91 ? 15.474 3.297 -16.758 1.00 96.62 91 PRO A O 1
ATOM 673 N N . ASN A 1 92 ? 17.191 1.931 -16.237 1.00 95.12 92 ASN A N 1
ATOM 674 C CA . ASN A 1 92 ? 17.203 2.186 -14.795 1.00 95.12 92 ASN A CA 1
ATOM 675 C C . ASN A 1 92 ? 15.937 1.736 -14.028 1.00 95.12 92 ASN A C 1
ATOM 677 O O . ASN A 1 92 ? 15.700 2.217 -12.917 1.00 95.12 92 ASN A O 1
ATOM 681 N N . ILE A 1 93 ? 15.125 0.824 -14.581 1.00 95.81 93 ILE A N 1
ATOM 682 C CA . ILE A 1 93 ? 13.848 0.422 -13.969 1.00 95.81 93 ILE A CA 1
ATOM 683 C C . ILE A 1 93 ? 13.998 -0.196 -12.575 1.00 95.81 93 ILE A C 1
ATOM 685 O O . ILE A 1 93 ? 13.230 0.158 -11.684 1.00 95.81 93 ILE A O 1
ATOM 689 N N . ASP A 1 94 ? 15.018 -1.024 -12.328 1.00 95.94 94 ASP A N 1
ATOM 690 C CA . ASP A 1 94 ? 15.220 -1.630 -11.000 1.00 95.94 94 ASP A CA 1
ATOM 691 C C . ASP A 1 94 ? 15.476 -0.567 -9.924 1.00 95.94 94 ASP A C 1
ATOM 693 O O . ASP A 1 94 ? 14.992 -0.663 -8.796 1.00 95.94 94 ASP A O 1
ATOM 697 N N . ASN A 1 95 ? 16.216 0.487 -10.275 1.00 96.19 95 ASN A N 1
ATOM 698 C CA . ASN A 1 95 ? 16.480 1.589 -9.361 1.00 96.19 95 ASN A CA 1
ATOM 699 C C . ASN A 1 95 ? 15.224 2.437 -9.126 1.00 96.19 95 ASN A C 1
ATOM 701 O O . ASN A 1 95 ? 14.984 2.858 -7.998 1.00 96.19 95 ASN A O 1
ATOM 705 N N . LEU A 1 96 ? 14.401 2.663 -10.156 1.00 95.81 96 LEU A N 1
ATOM 706 C CA . LEU A 1 96 ? 13.111 3.343 -10.000 1.00 95.81 96 LEU A CA 1
ATOM 707 C C . LEU A 1 96 ? 12.167 2.550 -9.088 1.00 95.81 96 LEU A C 1
ATOM 709 O O . LEU A 1 96 ? 11.565 3.133 -8.190 1.00 95.81 96 LEU A O 1
ATOM 713 N N . ILE A 1 97 ? 12.102 1.227 -9.261 1.00 96.56 97 ILE A N 1
ATOM 714 C CA . ILE A 1 97 ? 11.354 0.318 -8.383 1.00 96.56 97 ILE A CA 1
ATOM 715 C C . ILE A 1 97 ? 11.865 0.420 -6.949 1.00 96.56 97 ILE A C 1
ATOM 717 O O . ILE A 1 97 ? 11.073 0.603 -6.031 1.00 96.56 97 ILE A O 1
ATOM 721 N N . LYS A 1 98 ? 13.184 0.367 -6.737 1.00 95.94 98 LYS A N 1
ATOM 722 C CA . LYS A 1 98 ? 13.778 0.495 -5.400 1.00 95.94 98 LYS A CA 1
ATOM 723 C C . LYS A 1 98 ? 13.435 1.834 -4.741 1.00 95.94 98 LYS A C 1
ATOM 725 O O . LYS A 1 98 ? 13.049 1.860 -3.573 1.00 95.94 98 LYS A O 1
ATOM 730 N N . ILE A 1 99 ? 13.566 2.935 -5.483 1.00 94.19 99 ILE A N 1
ATOM 731 C CA . ILE A 1 99 ? 13.261 4.290 -5.002 1.00 94.19 99 ILE A CA 1
ATOM 732 C C . ILE A 1 99 ? 11.773 4.442 -4.686 1.00 94.19 99 ILE A C 1
ATOM 734 O O . ILE A 1 99 ? 11.440 5.124 -3.724 1.00 94.19 99 ILE A O 1
ATOM 738 N N . GLN A 1 100 ? 10.886 3.808 -5.454 1.00 95.25 100 GLN A N 1
ATOM 739 C CA . GLN A 1 100 ? 9.450 3.818 -5.183 1.00 95.25 100 GLN A CA 1
ATOM 740 C C . GLN A 1 100 ? 9.075 2.926 -3.991 1.00 95.25 100 GLN A C 1
ATOM 742 O O . GLN A 1 100 ? 8.295 3.347 -3.138 1.00 95.25 100 GLN A O 1
ATOM 747 N N . ASN A 1 101 ? 9.607 1.704 -3.915 1.00 97.00 101 ASN A N 1
ATOM 748 C CA . ASN A 1 101 ? 9.251 0.738 -2.875 1.00 97.00 101 ASN A CA 1
ATOM 749 C C . ASN A 1 101 ? 9.662 1.221 -1.479 1.00 97.00 101 ASN A C 1
ATOM 751 O O . ASN A 1 101 ? 8.938 0.979 -0.521 1.00 97.00 101 ASN A O 1
ATOM 755 N N . ALA A 1 102 ? 10.786 1.931 -1.350 1.00 96.81 102 ALA A N 1
ATOM 756 C CA . ALA A 1 102 ? 11.273 2.412 -0.057 1.00 96.81 102 ALA A CA 1
ATOM 757 C C . ALA A 1 102 ? 10.260 3.298 0.714 1.00 96.81 102 ALA A C 1
ATOM 759 O O . ALA A 1 102 ? 9.911 2.944 1.840 1.00 96.81 102 ALA A O 1
ATOM 760 N N . PRO A 1 103 ? 9.731 4.410 0.162 1.00 96.31 103 PRO A N 1
ATOM 761 C CA . PRO A 1 103 ? 8.716 5.210 0.844 1.00 96.31 103 PRO A CA 1
ATOM 762 C C . PRO A 1 103 ? 7.373 4.482 0.993 1.00 96.31 103 PRO A C 1
ATOM 764 O O . PRO A 1 103 ? 6.657 4.757 1.954 1.00 96.31 103 PRO A O 1
ATOM 767 N N . VAL A 1 104 ? 7.028 3.540 0.100 1.00 97.50 104 VAL A N 1
ATOM 768 C CA . VAL A 1 104 ? 5.824 2.705 0.276 1.00 97.50 104 VAL A CA 1
ATOM 769 C C . VAL A 1 104 ? 5.981 1.832 1.518 1.00 97.50 104 VAL A C 1
ATOM 771 O O . VAL A 1 104 ? 5.083 1.819 2.352 1.00 97.50 104 VAL A O 1
ATOM 774 N N . ALA A 1 105 ? 7.119 1.151 1.672 1.00 97.88 105 ALA A N 1
ATOM 775 C CA . ALA A 1 105 ? 7.404 0.317 2.835 1.00 97.88 105 ALA A CA 1
ATOM 776 C C . ALA A 1 105 ? 7.310 1.123 4.137 1.00 97.88 105 ALA A C 1
ATOM 778 O O . ALA A 1 105 ? 6.569 0.733 5.031 1.00 97.88 105 ALA A O 1
ATOM 779 N N . ILE A 1 106 ? 7.936 2.305 4.189 1.00 97.62 106 ILE A N 1
ATOM 780 C CA . ILE A 1 106 ? 7.856 3.206 5.351 1.00 97.62 106 ILE A CA 1
ATOM 781 C C . ILE A 1 106 ? 6.400 3.570 5.682 1.00 97.62 106 ILE A C 1
ATOM 783 O O . ILE A 1 106 ? 6.002 3.529 6.844 1.00 97.62 106 ILE A O 1
ATOM 787 N N . ALA A 1 107 ? 5.589 3.919 4.680 1.00 97.62 107 ALA A N 1
ATOM 788 C CA . ALA A 1 107 ? 4.188 4.271 4.902 1.00 97.62 107 ALA A CA 1
ATOM 789 C C . ALA A 1 107 ? 3.364 3.090 5.448 1.00 97.62 107 ALA A C 1
ATOM 791 O O . ALA A 1 107 ? 2.503 3.294 6.305 1.00 97.62 107 ALA A O 1
ATOM 792 N N . LEU A 1 108 ? 3.631 1.866 4.979 1.00 97.94 108 LEU A N 1
ATOM 793 C CA . LEU A 1 108 ? 2.973 0.658 5.486 1.00 97.94 108 LEU A CA 1
ATOM 794 C C . LEU A 1 108 ? 3.426 0.314 6.908 1.00 97.94 108 LEU A C 1
ATOM 796 O O . LEU A 1 108 ? 2.580 0.006 7.740 1.00 97.94 108 LEU A O 1
ATOM 800 N N . ASP A 1 109 ? 4.720 0.430 7.206 1.00 98.19 109 ASP A N 1
ATOM 801 C CA . ASP A 1 109 ? 5.277 0.143 8.534 1.00 98.19 109 ASP A CA 1
ATOM 802 C C . ASP A 1 109 ? 4.759 1.124 9.600 1.00 98.19 109 ASP A C 1
ATOM 804 O O . ASP A 1 109 ? 4.613 0.763 10.765 1.00 98.19 109 ASP A O 1
ATOM 808 N N . LEU A 1 110 ? 4.427 2.359 9.208 1.00 96.81 110 LEU A N 1
ATOM 809 C CA . LEU A 1 110 ? 3.764 3.338 10.077 1.00 96.81 110 LEU A CA 1
ATOM 810 C C . LEU A 1 110 ? 2.253 3.099 10.222 1.00 96.81 110 LEU A C 1
ATOM 812 O O . LEU A 1 110 ? 1.657 3.544 11.205 1.00 96.81 110 LEU A O 1
ATOM 816 N N . PHE A 1 111 ? 1.626 2.440 9.247 1.00 97.38 111 PHE A N 1
ATOM 817 C CA . PHE A 1 111 ? 0.190 2.166 9.240 1.00 97.38 111 PHE A CA 1
ATOM 818 C C . PHE A 1 111 ? -0.170 0.897 10.009 1.00 97.38 111 PHE A C 1
ATOM 820 O O . PHE A 1 111 ? -1.095 0.919 10.812 1.00 97.38 111 PHE A O 1
ATOM 827 N N . GLU A 1 112 ? 0.571 -0.190 9.793 1.00 97.06 112 GLU A N 1
ATOM 828 C CA . GLU A 1 112 ? 0.319 -1.504 10.392 1.00 97.06 112 GLU A CA 1
ATOM 829 C C . GLU A 1 112 ? 0.122 -1.476 11.923 1.00 97.06 112 GLU A C 1
ATOM 831 O O . GLU A 1 112 ? -0.880 -2.023 12.385 1.00 97.06 112 GLU A O 1
ATOM 836 N N . PRO A 1 113 ? 0.950 -0.784 12.736 1.00 97.00 113 PRO A N 1
ATOM 837 C CA . PRO A 1 113 ? 0.729 -0.713 14.184 1.00 97.00 113 PRO A CA 1
ATOM 838 C C . PRO A 1 113 ? -0.497 0.122 14.593 1.00 97.00 113 PRO A C 1
ATOM 840 O O . PRO A 1 113 ? -0.906 0.067 15.750 1.00 97.00 113 PRO A O 1
ATOM 843 N N . LYS A 1 114 ? -1.078 0.910 13.678 1.00 95.88 114 LYS A N 1
ATOM 844 C CA . LYS A 1 114 ? -2.302 1.694 13.908 1.00 95.88 114 LYS A CA 1
ATOM 845 C C . LYS A 1 114 ? -3.576 0.928 13.529 1.00 95.88 114 LYS A C 1
ATOM 847 O O . LYS A 1 114 ? -4.670 1.474 13.671 1.00 95.88 114 LYS A O 1
ATOM 852 N N . ILE A 1 115 ? -3.460 -0.306 13.034 1.00 95.31 115 ILE A N 1
ATOM 853 C CA . ILE A 1 115 ? -4.618 -1.155 12.748 1.00 95.31 115 ILE A CA 1
ATOM 854 C C . ILE A 1 115 ? -5.171 -1.668 14.082 1.00 95.31 115 ILE A C 1
ATOM 856 O O . ILE A 1 115 ? -4.637 -2.599 14.683 1.00 95.31 115 ILE A O 1
ATOM 860 N N . ALA A 1 116 ? -6.248 -1.041 14.550 1.00 94.00 116 ALA A N 1
ATOM 861 C CA . ALA A 1 116 ? -7.000 -1.513 15.702 1.00 94.00 116 ALA A CA 1
ATOM 862 C C . ALA A 1 116 ? -7.740 -2.820 15.355 1.00 94.00 116 ALA A C 1
ATOM 864 O O . ALA A 1 116 ? -8.159 -2.983 14.206 1.00 94.00 116 ALA A O 1
ATOM 865 N N . PRO A 1 117 ? -7.930 -3.740 16.323 1.00 90.88 117 PRO A N 1
ATOM 866 C CA . PRO A 1 117 ? -8.641 -4.998 16.090 1.00 90.88 117 PRO A CA 1
ATOM 867 C C . PRO A 1 117 ? -10.125 -4.792 15.768 1.00 90.88 117 PRO A C 1
ATOM 869 O O . PRO A 1 117 ? -10.707 -5.621 15.079 1.00 90.88 117 PRO A O 1
ATOM 872 N N . GLU A 1 118 ? -10.714 -3.687 16.231 1.00 88.06 118 GLU A N 1
ATOM 873 C CA . GLU A 1 118 ? -12.108 -3.334 15.982 1.00 88.06 118 GLU A CA 1
ATOM 874 C C . GLU A 1 118 ? -12.220 -2.002 15.221 1.00 88.06 118 GLU A C 1
ATOM 876 O O . GLU A 1 118 ? -11.482 -1.056 15.529 1.00 88.06 118 GLU A O 1
ATOM 881 N N . PRO A 1 119 ? -13.152 -1.885 14.257 1.00 93.38 119 PRO A N 1
ATOM 882 C CA . PRO A 1 119 ? -14.048 -2.939 13.756 1.00 93.38 119 PRO A CA 1
ATOM 883 C C . PRO A 1 119 ? -13.309 -4.061 13.000 1.00 93.38 119 PRO A C 1
ATOM 885 O O . PRO A 1 119 ? -12.420 -3.781 12.191 1.00 93.38 119 PRO A O 1
ATOM 888 N N . ALA A 1 120 ? -13.673 -5.324 13.251 1.00 92.31 120 ALA A N 1
ATOM 889 C CA . ALA A 1 120 ? -12.960 -6.488 12.707 1.00 9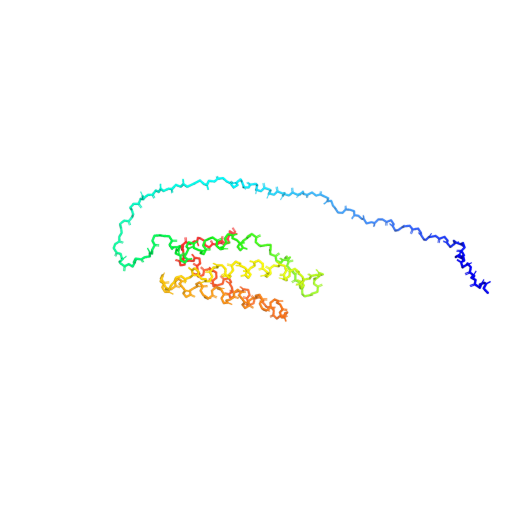2.31 120 ALA A CA 1
ATOM 890 C C . ALA A 1 120 ? -12.908 -6.551 11.165 1.00 92.31 120 ALA A C 1
ATOM 892 O O . ALA A 1 120 ? -11.903 -6.973 10.591 1.00 92.31 120 ALA A O 1
ATOM 893 N N . ASP A 1 121 ? -13.960 -6.107 10.478 1.00 87.00 121 ASP A N 1
ATOM 894 C CA . ASP A 1 121 ? -14.029 -6.027 9.014 1.00 87.00 121 ASP A CA 1
ATOM 895 C C . ASP A 1 121 ? -13.048 -4.989 8.446 1.00 87.00 121 ASP A C 1
ATOM 897 O O . ASP A 1 121 ? -12.310 -5.273 7.497 1.00 87.00 121 ASP A O 1
ATOM 901 N N . VAL A 1 122 ? -12.972 -3.814 9.076 1.00 94.62 122 VAL A N 1
ATOM 902 C CA . VAL A 1 122 ? -11.997 -2.764 8.751 1.00 94.62 122 VAL A CA 1
ATOM 903 C C . VAL A 1 122 ? -10.574 -3.261 9.009 1.00 94.62 122 VAL A C 1
ATOM 905 O O . VAL A 1 122 ? -9.698 -3.091 8.159 1.00 94.62 122 VAL A O 1
ATOM 908 N N . ALA A 1 123 ? -10.332 -3.906 10.153 1.00 95.50 123 ALA A N 1
ATOM 909 C CA . ALA A 1 123 ? -9.028 -4.464 10.498 1.00 95.50 123 ALA A CA 1
ATOM 910 C C . ALA A 1 123 ? -8.585 -5.529 9.484 1.00 95.50 123 ALA A C 1
ATOM 912 O O . ALA A 1 123 ? -7.446 -5.515 9.010 1.00 95.50 123 ALA A O 1
ATOM 913 N N . GLN A 1 124 ? -9.489 -6.433 9.097 1.00 96.00 124 GLN A N 1
ATOM 914 C CA . GLN A 1 124 ? -9.225 -7.452 8.086 1.00 96.00 124 GLN A CA 1
ATOM 915 C C . GLN A 1 124 ? -8.885 -6.823 6.730 1.00 96.00 124 GLN A C 1
ATOM 917 O O . GLN A 1 124 ? -7.905 -7.222 6.099 1.00 96.00 124 GLN A O 1
ATOM 922 N N . ALA A 1 125 ? -9.655 -5.826 6.288 1.00 97.62 125 ALA A N 1
ATOM 923 C CA . ALA A 1 125 ? -9.403 -5.131 5.029 1.00 97.62 125 ALA A CA 1
ATOM 924 C C . ALA A 1 125 ? -8.073 -4.362 5.038 1.00 97.62 125 ALA A C 1
ATOM 926 O O . ALA A 1 125 ? -7.333 -4.403 4.054 1.00 97.62 125 ALA A O 1
ATOM 927 N N . ALA A 1 126 ? -7.732 -3.715 6.156 1.00 98.00 126 ALA A N 1
ATOM 928 C CA . ALA A 1 126 ? -6.467 -3.008 6.327 1.00 98.00 126 ALA A CA 1
ATOM 929 C C . ALA A 1 126 ? -5.271 -3.963 6.229 1.00 98.00 126 ALA A C 1
ATOM 931 O O . ALA A 1 126 ? -4.336 -3.717 5.464 1.00 98.00 126 ALA A O 1
ATOM 932 N N . ASN A 1 127 ? -5.335 -5.097 6.929 1.00 98.56 127 ASN A N 1
ATOM 933 C CA . ASN A 1 127 ? -4.306 -6.133 6.857 1.00 98.56 127 ASN A CA 1
ATOM 934 C C . ASN A 1 127 ? -4.199 -6.746 5.451 1.00 98.56 127 ASN A C 1
ATOM 936 O O . ASN A 1 127 ? -3.093 -6.957 4.953 1.00 98.56 127 ASN A O 1
ATOM 940 N N . ALA A 1 128 ? -5.330 -6.981 4.776 1.00 98.12 128 ALA A N 1
ATOM 941 C CA . ALA A 1 128 ? -5.344 -7.472 3.400 1.00 98.12 128 ALA A CA 1
ATOM 942 C C . ALA A 1 128 ? -4.666 -6.489 2.431 1.00 98.12 128 ALA A C 1
ATOM 944 O O . ALA A 1 128 ? -3.887 -6.913 1.576 1.00 98.12 128 ALA A O 1
ATOM 945 N N . TYR A 1 129 ? -4.899 -5.182 2.593 1.00 98.25 129 TYR A N 1
ATOM 946 C CA . TYR A 1 129 ? -4.219 -4.150 1.812 1.00 98.25 129 TYR A CA 1
ATOM 947 C C . TYR A 1 129 ? -2.703 -4.143 2.054 1.00 98.25 129 TYR A C 1
ATOM 949 O O . TYR A 1 129 ? -1.931 -4.171 1.092 1.00 98.25 129 TYR A O 1
ATOM 957 N N . VAL A 1 130 ? -2.265 -4.157 3.321 1.00 98.69 130 VAL A N 1
ATOM 958 C CA . VAL A 1 130 ? -0.834 -4.199 3.678 1.00 98.69 130 VAL A CA 1
ATOM 959 C C . VAL A 1 130 ? -0.163 -5.429 3.064 1.00 98.69 130 VAL A C 1
ATOM 961 O O . VAL A 1 130 ? 0.879 -5.303 2.415 1.00 98.69 130 VAL A O 1
ATOM 964 N N . ALA A 1 131 ? -0.779 -6.607 3.199 1.00 98.50 131 ALA A N 1
ATOM 965 C CA . ALA A 1 131 ? -0.263 -7.853 2.642 1.00 98.50 131 ALA A CA 1
ATOM 966 C C . ALA A 1 131 ? -0.159 -7.805 1.109 1.00 98.50 131 ALA A C 1
ATOM 968 O O . ALA A 1 131 ? 0.903 -8.099 0.555 1.00 98.50 131 ALA A O 1
ATOM 969 N N . ALA A 1 132 ? -1.221 -7.371 0.420 1.00 97.88 132 ALA A N 1
ATOM 970 C CA . ALA A 1 132 ? -1.230 -7.249 -1.036 1.00 97.88 132 ALA A CA 1
ATOM 971 C C . ALA A 1 132 ? -0.157 -6.267 -1.529 1.00 97.88 132 ALA A C 1
ATOM 973 O O . ALA A 1 132 ? 0.571 -6.549 -2.485 1.00 97.88 132 ALA A O 1
ATOM 974 N N . ARG A 1 133 ? -0.005 -5.121 -0.856 1.00 97.88 133 ARG A N 1
ATOM 975 C CA . ARG A 1 133 ? 0.983 -4.109 -1.237 1.00 97.88 133 ARG A CA 1
ATOM 976 C C . ARG A 1 133 ? 2.415 -4.591 -0.998 1.00 97.88 133 ARG A C 1
ATOM 978 O O . ARG A 1 133 ? 3.271 -4.373 -1.853 1.00 97.88 133 ARG A O 1
ATOM 985 N N . ARG A 1 134 ? 2.678 -5.304 0.103 1.00 98.25 134 ARG A N 1
ATOM 986 C CA . ARG A 1 134 ? 3.977 -5.957 0.350 1.00 98.25 134 ARG A CA 1
ATOM 987 C C . ARG A 1 134 ? 4.287 -7.027 -0.698 1.00 98.25 134 ARG A C 1
ATOM 989 O O . ARG A 1 134 ? 5.397 -7.046 -1.223 1.00 98.25 134 ARG A O 1
ATOM 996 N N . GLN A 1 135 ? 3.302 -7.840 -1.083 1.00 98.12 135 GLN A N 1
ATOM 997 C CA . 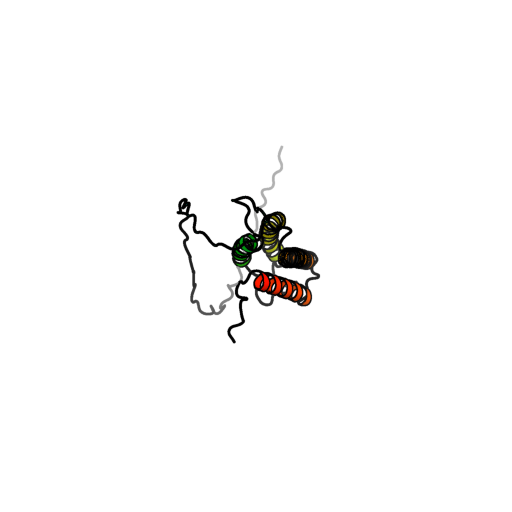GLN A 1 135 ? 3.455 -8.808 -2.172 1.00 98.12 135 GLN A CA 1
ATOM 998 C C . GLN A 1 135 ? 3.789 -8.124 -3.505 1.00 98.12 135 GLN A C 1
ATOM 1000 O O . GLN A 1 135 ? 4.653 -8.602 -4.238 1.00 98.12 135 GLN A O 1
ATOM 1005 N N . GLN A 1 136 ? 3.149 -6.996 -3.822 1.00 97.12 136 GLN A N 1
ATOM 1006 C CA . GLN A 1 136 ? 3.477 -6.226 -5.021 1.00 97.12 136 GLN A CA 1
ATOM 1007 C C . GLN A 1 136 ? 4.919 -5.715 -5.004 1.00 97.12 136 GLN A C 1
ATOM 1009 O O . GLN A 1 136 ? 5.623 -5.873 -6.000 1.00 97.12 136 GLN A O 1
ATOM 1014 N N . MET A 1 137 ? 5.371 -5.131 -3.890 1.00 97.81 137 MET A N 1
ATOM 1015 C CA . MET A 1 137 ? 6.756 -4.663 -3.754 1.00 97.81 137 MET A CA 1
ATOM 1016 C C . MET A 1 137 ? 7.763 -5.806 -3.925 1.00 97.81 137 MET A C 1
ATOM 1018 O O . MET A 1 137 ? 8.782 -5.628 -4.598 1.00 97.81 137 MET A O 1
ATOM 1022 N N . GLN A 1 138 ? 7.459 -6.984 -3.372 1.00 97.75 138 GLN A N 1
ATOM 1023 C CA . GLN A 1 138 ? 8.275 -8.183 -3.546 1.00 97.75 138 GLN A CA 1
ATOM 1024 C C . GLN A 1 138 ? 8.309 -8.625 -5.013 1.00 97.75 138 GLN A C 1
ATOM 1026 O O . GLN A 1 138 ? 9.385 -8.770 -5.580 1.00 97.75 138 GLN A O 1
ATOM 1031 N N . ALA A 1 139 ? 7.153 -8.738 -5.672 1.00 96.94 139 ALA A N 1
ATOM 1032 C CA . ALA A 1 139 ? 7.078 -9.139 -7.076 1.00 96.94 139 ALA A CA 1
ATOM 1033 C C . ALA A 1 139 ? 7.807 -8.157 -8.012 1.00 96.94 139 ALA A C 1
ATOM 1035 O O . ALA A 1 139 ? 8.422 -8.568 -8.997 1.00 96.94 139 ALA A O 1
ATOM 1036 N N . LEU A 1 140 ? 7.765 -6.855 -7.707 1.00 96.38 140 LEU A N 1
ATOM 1037 C CA . LEU A 1 140 ? 8.539 -5.842 -8.426 1.00 96.38 140 LEU A CA 1
ATOM 1038 C C . LEU A 1 140 ? 10.048 -6.025 -8.216 1.00 96.38 140 LEU A C 1
ATOM 1040 O O . LEU A 1 140 ? 10.812 -5.903 -9.169 1.00 96.38 140 LEU A O 1
ATOM 1044 N N . SER A 1 141 ? 10.472 -6.345 -6.993 1.00 96.00 141 SER A N 1
ATOM 1045 C CA . SER A 1 141 ? 11.886 -6.565 -6.658 1.00 96.00 141 SER A CA 1
ATOM 1046 C C . SER A 1 141 ? 12.433 -7.855 -7.281 1.00 96.00 141 SER A C 1
ATOM 1048 O O . SER A 1 141 ? 13.558 -7.874 -7.774 1.00 96.00 141 SER A O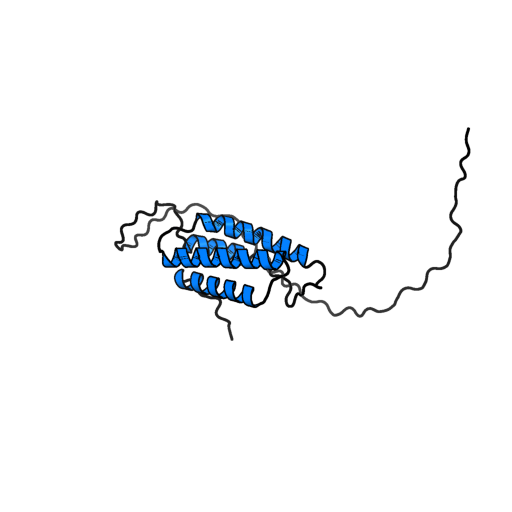 1
ATOM 1050 N N . ASP A 1 142 ? 11.610 -8.903 -7.336 1.00 97.12 142 ASP A N 1
ATOM 1051 C CA . ASP A 1 142 ? 11.960 -10.221 -7.880 1.00 97.12 142 ASP A CA 1
ATOM 1052 C C . ASP A 1 142 ? 11.802 -10.311 -9.405 1.00 97.12 142 ASP A C 1
ATOM 1054 O O . ASP A 1 142 ? 12.020 -11.367 -9.996 1.00 97.12 142 ASP A O 1
ATOM 1058 N N . ARG A 1 143 ? 11.388 -9.219 -10.060 1.00 96.25 143 ARG A N 1
ATOM 1059 C CA . ARG A 1 143 ? 11.040 -9.174 -11.490 1.00 96.25 143 ARG A CA 1
ATOM 1060 C C . ARG A 1 143 ? 9.958 -10.175 -11.916 1.00 96.25 143 ARG A C 1
ATOM 1062 O O . ARG A 1 143 ? 9.904 -10.611 -13.064 1.00 96.25 143 ARG A O 1
ATOM 1069 N N . THR A 1 144 ? 9.059 -10.512 -10.998 1.00 96.62 144 THR A N 1
ATOM 1070 C CA . THR A 1 144 ? 7.921 -11.420 -11.217 1.00 96.62 144 THR A CA 1
ATOM 1071 C C . THR A 1 144 ? 6.579 -10.689 -11.254 1.00 96.62 144 THR A C 1
ATOM 1073 O O . THR A 1 144 ? 5.526 -11.323 -11.342 1.00 96.62 144 THR A O 1
ATOM 1076 N N . TYR A 1 145 ? 6.589 -9.352 -11.193 1.00 95.38 145 TYR A N 1
ATOM 1077 C CA . TYR A 1 145 ? 5.376 -8.543 -11.250 1.00 95.38 145 TYR A CA 1
ATOM 1078 C C . TYR A 1 145 ? 4.558 -8.829 -12.514 1.00 95.38 145 TYR A C 1
ATOM 1080 O O . TYR A 1 145 ? 5.067 -8.823 -13.635 1.00 95.38 145 TYR A O 1
ATOM 1088 N N . THR A 1 146 ? 3.255 -9.019 -12.314 1.00 92.19 146 THR A N 1
ATOM 1089 C CA . THR A 1 146 ? 2.260 -9.142 -13.379 1.00 92.19 146 THR A CA 1
ATOM 1090 C C . THR A 1 146 ? 1.111 -8.168 -13.115 1.00 92.19 146 THR A C 1
ATOM 1092 O O . THR A 1 146 ? 0.881 -7.803 -11.958 1.00 92.19 146 THR A O 1
ATOM 1095 N N . PRO A 1 147 ? 0.326 -7.785 -14.141 1.00 89.94 147 PRO A N 1
ATOM 1096 C CA . PRO A 1 147 ? -0.870 -6.961 -13.945 1.00 89.94 147 PRO A CA 1
ATOM 1097 C C . PRO A 1 147 ? -1.827 -7.529 -12.891 1.00 89.94 147 PRO A C 1
ATOM 1099 O O . PRO A 1 147 ? -2.421 -6.774 -12.128 1.00 89.94 147 PRO A O 1
ATOM 1102 N N . LYS A 1 148 ? -1.892 -8.862 -12.768 1.00 89.19 148 LYS A N 1
ATOM 1103 C CA . LYS A 1 148 ? -2.729 -9.538 -11.775 1.00 89.19 148 LYS A CA 1
ATOM 1104 C C . LYS A 1 148 ? -2.349 -9.205 -10.331 1.00 89.19 148 LYS A C 1
ATOM 1106 O O . LYS A 1 148 ? -3.221 -9.128 -9.473 1.00 89.19 148 LYS A O 1
ATOM 1111 N N . VAL A 1 149 ? -1.063 -8.987 -10.056 1.00 89.50 149 VAL A N 1
ATOM 1112 C CA . VAL A 1 149 ? -0.597 -8.547 -8.731 1.00 89.50 149 VAL A CA 1
ATOM 1113 C C . VAL A 1 149 ? -1.090 -7.128 -8.437 1.00 89.50 149 VAL A C 1
ATOM 1115 O O . VAL A 1 149 ? -1.531 -6.860 -7.323 1.00 89.50 149 VAL A O 1
ATOM 1118 N N . GLY A 1 150 ? -1.068 -6.242 -9.438 1.00 91.25 150 GLY A N 1
ATOM 1119 C CA . GLY A 1 150 ? -1.634 -4.894 -9.333 1.00 91.25 150 GLY A CA 1
ATOM 1120 C C . GLY A 1 150 ? -3.138 -4.908 -9.049 1.00 91.25 150 GLY A C 1
ATOM 1121 O O . GLY A 1 150 ? -3.577 -4.271 -8.099 1.00 91.25 150 GLY A O 1
ATOM 1122 N N . GLU A 1 151 ? -3.907 -5.716 -9.787 1.00 92.69 151 GLU A N 1
ATOM 1123 C CA . GLU A 1 151 ? -5.359 -5.864 -9.582 1.00 92.69 151 GLU A CA 1
ATOM 1124 C C . GLU A 1 151 ? -5.723 -6.285 -8.149 1.00 92.69 151 GLU A C 1
ATOM 1126 O O . GLU A 1 151 ? -6.717 -5.817 -7.598 1.00 92.69 151 GLU A O 1
ATOM 1131 N N . THR A 1 152 ? -4.927 -7.161 -7.528 1.00 91.81 152 THR A N 1
ATOM 1132 C CA . THR A 1 152 ? -5.143 -7.583 -6.134 1.00 91.81 152 THR A CA 1
ATOM 1133 C C . THR A 1 152 ? -4.969 -6.420 -5.157 1.00 91.81 152 THR A C 1
ATOM 1135 O O . THR A 1 152 ? -5.742 -6.295 -4.207 1.00 91.81 152 THR A O 1
ATOM 1138 N N . VAL A 1 153 ? -3.983 -5.547 -5.393 1.00 95.25 153 VAL A N 1
ATOM 1139 C CA . VAL A 1 153 ? -3.784 -4.334 -4.585 1.00 95.25 153 VAL A CA 1
ATOM 1140 C C . VAL A 1 153 ? -4.939 -3.360 -4.782 1.00 95.25 153 VAL A C 1
ATOM 1142 O O . VAL A 1 153 ? -5.445 -2.835 -3.794 1.00 95.25 153 VAL A O 1
ATOM 1145 N N . ASP A 1 154 ? -5.388 -3.157 -6.021 1.00 93.31 154 ASP A N 1
ATOM 1146 C CA . ASP A 1 154 ? -6.509 -2.265 -6.335 1.00 93.31 154 ASP A CA 1
ATOM 1147 C C . ASP A 1 154 ? -7.816 -2.746 -5.685 1.00 93.31 154 ASP A C 1
ATOM 1149 O O . ASP A 1 154 ? -8.556 -1.950 -5.110 1.00 93.31 154 ASP A O 1
ATOM 1153 N N . ALA A 1 155 ? -8.079 -4.056 -5.707 1.00 93.31 155 ALA A N 1
ATOM 1154 C CA . ALA A 1 155 ? -9.245 -4.642 -5.050 1.00 93.31 155 ALA A CA 1
ATOM 1155 C C . ALA A 1 155 ? -9.196 -4.480 -3.521 1.00 93.31 155 ALA A C 1
ATOM 1157 O O . ALA A 1 155 ? -10.198 -4.114 -2.905 1.00 93.31 155 ALA A O 1
ATOM 1158 N N . ALA A 1 156 ? -8.034 -4.715 -2.900 1.00 96.12 156 ALA A N 1
ATOM 1159 C CA . ALA A 1 156 ? -7.859 -4.525 -1.460 1.00 96.12 156 ALA A CA 1
ATOM 1160 C C . ALA A 1 156 ? -7.980 -3.044 -1.055 1.00 96.12 156 ALA A C 1
ATOM 1162 O O . ALA A 1 156 ? -8.589 -2.730 -0.033 1.00 96.12 156 ALA A O 1
ATOM 1163 N N . LEU A 1 157 ? -7.440 -2.142 -1.881 1.00 95.19 157 LEU A N 1
ATOM 1164 C CA . LEU A 1 157 ? -7.548 -0.694 -1.721 1.00 95.19 157 LEU A CA 1
ATOM 1165 C C . LEU A 1 157 ? -9.007 -0.233 -1.760 1.00 95.19 157 LEU A C 1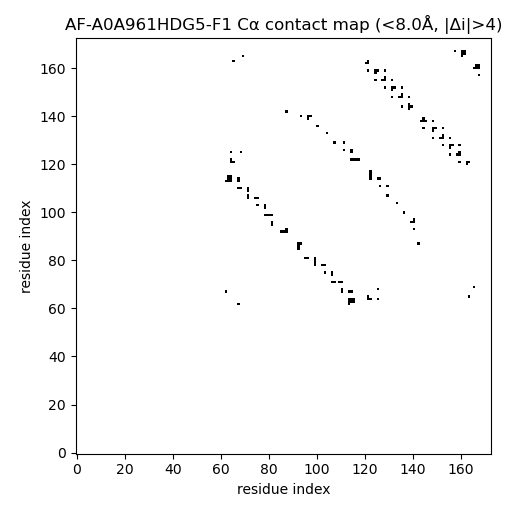
ATOM 1167 O O . LEU A 1 157 ? -9.437 0.503 -0.874 1.00 95.19 157 LEU A O 1
ATOM 1171 N N . GLU A 1 158 ? -9.762 -0.651 -2.776 1.00 94.56 158 GLU A N 1
ATOM 1172 C CA . GLU A 1 158 ? -11.165 -0.260 -2.927 1.00 94.56 158 GLU A CA 1
ATOM 1173 C C . GLU A 1 158 ? -12.014 -0.780 -1.765 1.00 94.56 158 GLU A C 1
ATOM 1175 O O . GLU A 1 158 ? -12.778 -0.015 -1.182 1.00 94.56 158 GLU A O 1
ATOM 1180 N N . ASN A 1 159 ? -11.818 -2.039 -1.359 1.00 93.44 159 ASN A N 1
ATOM 1181 C CA . ASN A 1 159 ? -12.526 -2.613 -0.217 1.00 93.44 159 ASN A CA 1
ATOM 1182 C C . ASN A 1 159 ? -12.253 -1.835 1.083 1.00 93.44 159 ASN A C 1
ATOM 1184 O O . ASN A 1 159 ? -13.181 -1.498 1.816 1.00 93.44 159 ASN A O 1
ATOM 1188 N N . LEU A 1 160 ? -10.988 -1.494 1.356 1.00 95.31 160 LEU A N 1
ATOM 1189 C CA . LEU A 1 160 ? -10.627 -0.705 2.535 1.00 95.31 160 LEU A CA 1
ATOM 1190 C C . LEU A 1 160 ? -11.197 0.721 2.474 1.00 95.31 160 LEU A C 1
ATOM 1192 O O . LEU A 1 160 ? -11.707 1.226 3.472 1.00 95.31 160 LEU A O 1
ATOM 1196 N N . ASN A 1 161 ? -11.151 1.370 1.307 1.00 93.62 161 ASN A N 1
ATOM 1197 C CA . ASN A 1 161 ? -11.751 2.691 1.114 1.00 93.62 161 ASN A CA 1
ATOM 1198 C C . ASN A 1 161 ? -13.265 2.664 1.348 1.00 93.62 161 ASN A C 1
ATOM 1200 O O . ASN A 1 161 ? -13.779 3.550 2.025 1.00 93.62 161 ASN A O 1
ATOM 1204 N N . GLN A 1 162 ? -13.956 1.646 0.832 1.00 92.75 162 GLN A N 1
ATOM 1205 C CA . GLN A 1 162 ? -15.394 1.480 1.005 1.00 92.75 162 GLN A CA 1
ATOM 1206 C C . GLN A 1 162 ? -15.773 1.334 2.483 1.00 92.75 162 GLN A C 1
ATOM 1208 O O . GLN A 1 162 ? -16.688 2.012 2.943 1.00 92.75 162 GLN A O 1
ATOM 1213 N N . LEU A 1 163 ? -15.061 0.491 3.238 1.00 92.69 163 LEU A N 1
ATOM 1214 C CA . LEU A 1 163 ? -15.325 0.291 4.669 1.00 92.69 163 LEU A CA 1
ATOM 1215 C C . LEU A 1 163 ? -15.018 1.534 5.513 1.00 92.69 163 LEU A C 1
ATOM 1217 O O . LEU A 1 163 ? -15.666 1.766 6.529 1.00 92.69 163 LEU A O 1
ATOM 1221 N N . CYS A 1 164 ? -14.059 2.352 5.080 1.00 91.88 164 CYS A N 1
ATOM 1222 C CA . CYS A 1 164 ? -13.722 3.613 5.736 1.00 91.88 164 CYS A CA 1
ATOM 1223 C C . CYS A 1 164 ? -14.513 4.826 5.221 1.00 91.88 164 CYS A C 1
ATOM 1225 O O . CYS A 1 164 ? -14.153 5.954 5.557 1.00 91.88 164 CYS A O 1
ATOM 1227 N N . ASP A 1 165 ? -15.554 4.606 4.408 1.00 91.44 165 ASP A N 1
ATOM 1228 C CA . ASP A 1 165 ? -16.385 5.642 3.772 1.00 91.44 165 ASP A CA 1
ATOM 1229 C C . ASP A 1 165 ? -15.567 6.734 3.065 1.00 91.44 165 ASP A C 1
ATOM 1231 O O . ASP A 1 165 ? -15.891 7.923 3.069 1.00 91.44 165 ASP A O 1
ATOM 1235 N N . ILE A 1 166 ? -14.451 6.334 2.455 1.00 85.62 166 ILE A N 1
ATOM 1236 C CA . ILE A 1 166 ? -13.631 7.253 1.688 1.00 85.62 166 ILE A CA 1
ATOM 1237 C C . ILE A 1 166 ? -13.945 7.049 0.214 1.00 85.62 166 ILE A C 1
ATOM 1239 O O . ILE A 1 166 ? -13.726 5.946 -0.287 1.00 85.62 166 ILE A O 1
ATOM 1243 N N . PRO A 1 167 ? -14.423 8.079 -0.511 1.00 72.25 167 PRO A N 1
ATOM 1244 C CA . PRO A 1 167 ? -14.846 7.906 -1.890 1.00 72.25 167 PRO A CA 1
ATOM 1245 C C . PRO A 1 167 ? -13.706 7.308 -2.712 1.00 72.25 167 PRO A C 1
ATOM 1247 O O . PRO A 1 167 ? -12.632 7.907 -2.830 1.00 72.25 167 PRO A O 1
ATOM 1250 N N . GLY A 1 168 ? -13.961 6.118 -3.265 1.00 59.88 168 GLY A N 1
ATOM 1251 C CA . GLY A 1 168 ? -13.115 5.517 -4.281 1.00 59.88 168 GLY A CA 1
ATOM 1252 C C . GLY A 1 168 ? -12.969 6.498 -5.436 1.00 59.88 168 GLY A C 1
ATOM 1253 O O . GLY A 1 168 ? -13.895 7.256 -5.753 1.00 59.88 168 GLY A O 1
ATOM 1254 N N . GLU A 1 169 ? -11.787 6.521 -6.043 1.00 55.38 169 GLU A N 1
ATOM 1255 C CA . GLU A 1 169 ? -11.452 7.358 -7.192 1.00 55.38 169 GLU A CA 1
ATOM 1256 C C . GLU A 1 169 ? -12.218 6.812 -8.411 1.00 55.38 169 GLU A C 1
ATOM 1258 O O . GLU A 1 169 ? -11.665 6.191 -9.316 1.00 55.38 169 GLU A O 1
ATOM 1263 N N . ARG A 1 170 ? -13.551 6.965 -8.387 1.00 46.38 170 ARG A N 1
ATOM 1264 C CA . ARG A 1 170 ? -14.466 6.563 -9.449 1.00 46.38 170 ARG A CA 1
ATOM 1265 C C . ARG A 1 170 ?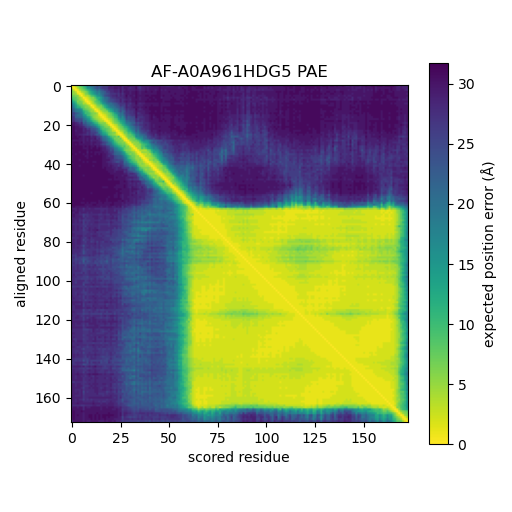 -13.967 7.238 -10.713 1.00 46.38 170 ARG A C 1
ATOM 1267 O O . ARG A 1 170 ? -14.066 8.460 -10.836 1.00 46.38 170 ARG A O 1
ATOM 1274 N N . ARG A 1 171 ? -13.422 6.419 -11.621 1.00 44.31 171 ARG A N 1
ATOM 1275 C CA . ARG A 1 171 ? -13.124 6.754 -13.014 1.00 44.31 171 ARG A CA 1
ATOM 1276 C C . ARG A 1 171 ? -14.192 7.725 -13.508 1.00 44.31 171 ARG A C 1
ATOM 1278 O O . ARG A 1 171 ? -15.340 7.327 -13.705 1.00 44.31 171 ARG A O 1
ATOM 1285 N N . ARG A 1 172 ? -13.816 8.998 -13.664 1.00 36.50 172 ARG A N 1
ATOM 1286 C CA . ARG A 1 172 ? -14.576 9.901 -14.521 1.00 36.50 172 ARG A CA 1
ATOM 1287 C C . ARG A 1 172 ? -14.433 9.324 -15.921 1.00 36.50 172 ARG A C 1
ATOM 1289 O O . ARG A 1 172 ? -13.335 9.324 -16.472 1.00 36.50 172 ARG A O 1
ATOM 1296 N N . ILE A 1 173 ? -15.519 8.708 -16.365 1.00 39.41 173 ILE A N 1
ATOM 1297 C CA . ILE A 1 173 ? -15.763 8.294 -17.743 1.00 39.41 173 ILE A CA 1
ATOM 1298 C C . ILE A 1 173 ? -15.868 9.556 -18.597 1.00 39.41 173 ILE A C 1
ATOM 1300 O O . ILE A 1 173 ? -16.450 10.541 -18.081 1.00 39.41 173 ILE A O 1
#

Foldseek 3Di:
DDDDDDDDDDDDDDDDDDDDDDPDDDDDDDPPPPDDDDPDDDDDDDDDDDDDDDDDCPDPPQDELLSLVVVLVVQLVPQDDQPPPDDPPPPCQLVSLVSRVVSNVVSLVSNLVSQDCPPVQLSVLNVQLSVLSVVQSVCSNVVNDDVVSVVSNVVSVVSNCVVSVHDDPPPPD

Solvent-accessible surface area (backbone atoms only — not comparable to full-atom values): 11406 Å² total; per-residue (Å²): 140,79,93,77,86,84,84,74,84,82,88,78,80,86,78,80,82,80,89,82,81,80,83,77,76,81,88,83,78,88,79,78,81,77,77,83,76,82,93,77,81,80,91,76,91,75,93,74,90,79,89,74,97,68,97,68,87,69,58,96,84,67,66,48,39,53,59,45,46,55,54,41,49,55,57,56,69,70,52,71,75,78,67,86,89,67,52,94,83,38,87,65,42,71,59,52,49,52,63,42,42,52,61,50,49,54,45,46,67,67,40,59,84,41,53,38,73,68,60,55,68,53,29,51,30,48,51,48,27,51,52,34,46,51,50,38,49,48,25,56,73,70,72,64,62,49,74,67,48,52,52,51,30,52,53,27,47,48,53,34,28,57,72,54,74,41,84,66,86,70,78,82,125

Nearest PDB structures (foldseek):
  3t9o-assembly1_A  TM=5.663E-01  e=1.210E+00  Escherichia coli K-12
  7pp1-assembly1_AAA  TM=4.829E-01  e=1.566E+00  Homo sapiens
  3t9o-assembly1_B  TM=4.832E-01  e=1.736E+00  Escherichia coli K-12

Secondary structure (DSSP, 8-state):
------PPPPP-PPPPPPPP----PPP--------------------------------TTPPPHHHHHHHHHHHHHTSPPPPTT--TTSTTHHHHHHHHHHHHHHHHHHHGGG--S-SHHHHHHHHHHHHHHHHHHHHHHTT---HHHHHHHHHHHHHHHHHTTPPP-----